Protein AF-A0AA88XGU7-F1 (afdb_monomer_lite)

pLDDT: mean 78.48, std 17.94, range [33.62, 96.06]

Structure (mmCIF, N/CA/C/O backbone):
data_AF-A0AA88XGU7-F1
#
_entry.id   AF-A0AA88XGU7-F1
#
loop_
_atom_site.group_PDB
_atom_site.id
_atom_site.type_symbol
_atom_site.label_atom_id
_atom_site.label_alt_id
_atom_site.label_comp_id
_atom_site.label_asym_id
_atom_site.label_entity_id
_atom_site.label_seq_id
_atom_site.pdbx_PDB_ins_code
_atom_site.Cartn_x
_atom_site.Cartn_y
_atom_site.Cartn_z
_atom_site.occupancy
_atom_site.B_iso_or_equiv
_atom_site.auth_seq_id
_atom_site.auth_comp_id
_atom_site.auth_asym_id
_atom_site.auth_atom_id
_atom_site.pdbx_PDB_model_num
ATOM 1 N N . MET A 1 1 ? -69.904 -26.875 104.689 1.00 40.41 1 MET A N 1
ATOM 2 C CA . MET A 1 1 ? -69.003 -27.493 103.694 1.00 40.41 1 MET A CA 1
ATOM 3 C C . MET A 1 1 ? -68.887 -26.490 102.564 1.00 40.41 1 MET A C 1
ATOM 5 O O . MET A 1 1 ? -69.804 -26.414 101.764 1.00 40.41 1 MET A O 1
ATOM 9 N N . SER A 1 2 ? -68.109 -25.433 102.789 1.00 37.59 2 SER A N 1
ATOM 10 C CA . SER A 1 2 ? -66.663 -25.298 102.503 1.00 37.59 2 SER A CA 1
ATOM 11 C C . SER A 1 2 ? -66.358 -25.241 101.009 1.00 37.59 2 SER A C 1
ATOM 13 O O . SER A 1 2 ? -66.451 -26.258 100.331 1.00 37.59 2 SER A O 1
ATOM 15 N N . ASP A 1 3 ? -66.053 -24.016 100.572 1.00 40.12 3 ASP A N 1
ATOM 16 C CA . ASP A 1 3 ? -64.788 -23.580 99.960 1.00 40.12 3 ASP A CA 1
ATOM 17 C C . ASP A 1 3 ? -64.221 -24.399 98.791 1.00 40.12 3 ASP A C 1
ATOM 19 O O . ASP A 1 3 ? -63.774 -25.527 98.974 1.00 40.12 3 ASP A O 1
ATOM 23 N N . HIS A 1 4 ? -64.120 -23.788 97.604 1.00 44.41 4 HIS A N 1
ATOM 24 C CA . HIS A 1 4 ? -62.899 -23.061 97.217 1.00 44.41 4 HIS A CA 1
ATOM 25 C C . HIS A 1 4 ? -63.040 -22.358 95.851 1.00 44.41 4 HIS A C 1
ATOM 27 O O . HIS A 1 4 ? -63.550 -22.924 94.885 1.00 44.41 4 HIS A O 1
ATOM 33 N N . GLU A 1 5 ? -62.571 -21.108 95.818 1.00 45.16 5 GLU A N 1
ATOM 34 C CA . GLU A 1 5 ? -62.160 -20.333 94.641 1.00 45.16 5 GLU A CA 1
ATOM 35 C C . GLU A 1 5 ? -61.134 -21.093 93.782 1.00 45.16 5 GLU A C 1
ATOM 37 O O . GLU A 1 5 ? -60.327 -21.841 94.325 1.00 45.16 5 GLU A O 1
ATOM 42 N N . ASP A 1 6 ? -61.104 -20.843 92.467 1.00 39.59 6 ASP A N 1
ATOM 43 C CA . ASP A 1 6 ? -59.934 -20.168 91.891 1.00 39.59 6 ASP A CA 1
ATOM 44 C C . ASP A 1 6 ? -60.150 -19.674 90.455 1.00 39.59 6 ASP A C 1
ATOM 46 O O . ASP A 1 6 ? -60.936 -20.193 89.660 1.00 39.59 6 ASP A O 1
ATOM 50 N N . GLN A 1 7 ? -59.450 -18.582 90.187 1.00 45.19 7 GLN A N 1
ATOM 51 C CA . GLN A 1 7 ? -59.585 -17.628 89.098 1.00 45.19 7 GLN A CA 1
ATOM 52 C C . GLN A 1 7 ? -58.419 -17.799 88.092 1.00 45.19 7 GLN A C 1
ATOM 54 O O . GLN A 1 7 ? -57.331 -18.207 88.481 1.00 45.19 7 GLN A O 1
ATOM 59 N N . LEU A 1 8 ? -58.633 -17.340 86.846 1.00 38.09 8 LEU A N 1
ATOM 60 C CA . LEU A 1 8 ? -57.636 -16.899 85.837 1.00 38.09 8 LEU A CA 1
ATOM 61 C C . LEU A 1 8 ? -56.894 -17.962 84.984 1.00 38.09 8 LEU A C 1
ATOM 63 O O . LEU A 1 8 ? -56.102 -18.750 85.483 1.00 38.09 8 LEU A O 1
ATOM 67 N N . LEU A 1 9 ? -57.024 -17.873 83.650 1.00 35.22 9 LEU A N 1
ATOM 68 C CA . LEU A 1 9 ? -56.049 -17.219 82.746 1.00 35.22 9 LEU A CA 1
ATOM 69 C C . LEU A 1 9 ? -56.389 -17.459 81.257 1.00 35.22 9 LEU A C 1
ATOM 71 O O . LEU A 1 9 ? -56.850 -18.525 80.857 1.00 35.22 9 LEU A O 1
ATOM 75 N N . ASP A 1 10 ? -56.138 -16.420 80.459 1.00 40.84 10 ASP A N 1
ATOM 76 C CA . ASP A 1 10 ? -56.285 -16.304 79.005 1.00 40.84 10 ASP A CA 1
ATOM 77 C C . ASP A 1 10 ? -55.668 -17.446 78.180 1.00 40.84 10 ASP A C 1
ATOM 79 O O . ASP A 1 10 ? -54.622 -17.990 78.521 1.00 40.84 10 ASP A O 1
ATOM 83 N N . THR A 1 11 ? -56.223 -17.690 76.987 1.00 43.91 11 THR A N 1
ATOM 84 C CA . THR A 1 11 ? -55.431 -17.664 75.738 1.00 43.91 11 THR A CA 1
ATOM 85 C C . THR A 1 11 ? -56.337 -17.670 74.504 1.00 43.91 11 THR A C 1
ATOM 87 O O . THR A 1 11 ? -56.9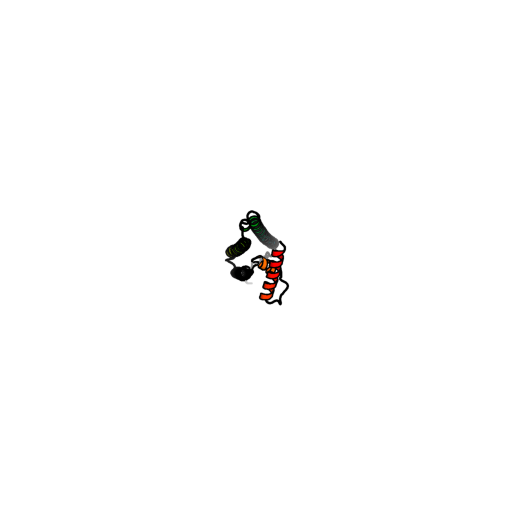38 -18.670 74.119 1.00 43.91 11 THR A O 1
ATOM 90 N N . ASN A 1 12 ? -56.391 -16.513 73.843 1.00 43.47 12 ASN A N 1
ATOM 91 C CA . ASN A 1 12 ? -56.778 -16.380 72.444 1.00 43.47 12 ASN A CA 1
ATOM 92 C C . ASN A 1 12 ? -55.818 -17.212 71.578 1.00 43.47 12 ASN A C 1
ATOM 94 O O . ASN A 1 12 ? -54.648 -16.857 71.450 1.00 43.47 12 ASN A O 1
ATOM 98 N N . LEU A 1 13 ? -56.311 -18.267 70.930 1.00 38.16 13 LEU A N 1
ATOM 99 C CA . LEU A 1 13 ? -55.605 -18.906 69.819 1.00 38.16 13 LEU A CA 1
ATOM 100 C C . LEU A 1 13 ? -56.547 -19.070 68.625 1.00 38.16 13 LEU A C 1
ATOM 102 O O . LEU A 1 13 ? -56.927 -20.171 68.232 1.00 38.16 13 LEU A O 1
ATOM 106 N N . SER A 1 14 ? -56.928 -17.937 68.033 1.00 35.09 14 SER A N 1
ATOM 107 C CA . SER A 1 14 ? -57.442 -17.936 66.665 1.00 35.09 14 SER A CA 1
ATOM 108 C C . SER A 1 14 ? -56.254 -18.035 65.714 1.00 35.09 14 SER A C 1
ATOM 110 O O . SER A 1 14 ? -55.463 -17.105 65.580 1.00 35.09 14 SER A O 1
ATOM 112 N N . TYR A 1 15 ? -56.129 -19.213 65.107 1.00 33.62 15 TYR A N 1
ATOM 113 C CA . TYR A 1 15 ? -55.177 -19.570 64.062 1.00 33.62 15 TYR A CA 1
ATOM 114 C C . TYR A 1 15 ? -54.975 -18.436 63.046 1.00 33.62 15 TYR A C 1
ATOM 116 O O . TYR A 1 15 ? -55.885 -18.082 62.292 1.00 33.62 15 TYR A O 1
ATOM 124 N N . THR A 1 16 ? -53.751 -17.918 62.962 1.00 40.62 16 THR A N 1
ATOM 125 C CA . THR A 1 16 ? -53.302 -17.142 61.809 1.00 40.62 16 THR A CA 1
ATOM 126 C C . THR A 1 16 ? -53.216 -18.086 60.614 1.00 40.62 16 THR A C 1
ATOM 128 O O . THR A 1 16 ? -52.325 -18.925 60.494 1.00 40.62 16 THR A O 1
ATOM 131 N N . LYS A 1 17 ? -54.182 -17.967 59.701 1.00 43.16 17 LYS A N 1
ATOM 132 C CA . LYS A 1 17 ? -54.089 -18.578 58.378 1.00 43.16 17 LYS A CA 1
ATOM 133 C C . LYS A 1 17 ? -52.981 -17.833 57.633 1.00 43.16 17 LYS A C 1
ATOM 135 O O . LYS A 1 17 ? -53.199 -16.728 57.141 1.00 43.16 17 LYS A O 1
ATOM 140 N N . ALA A 1 18 ? -51.778 -18.404 57.613 1.00 40.06 18 ALA A N 1
ATOM 141 C CA . ALA A 1 18 ? -50.713 -17.949 56.735 1.00 40.06 18 ALA A CA 1
ATOM 142 C C . ALA A 1 18 ? -51.255 -17.961 55.299 1.00 40.06 18 ALA A C 1
ATOM 144 O O . ALA A 1 18 ? -51.566 -19.014 54.745 1.00 40.06 18 ALA A O 1
ATOM 145 N N . SER A 1 19 ? -51.423 -16.770 54.728 1.00 41.75 19 SER A N 1
ATOM 146 C CA . SER A 1 19 ? -51.732 -16.580 53.317 1.00 41.75 19 SER A CA 1
ATOM 147 C C . SER A 1 19 ? -50.472 -16.875 52.510 1.00 41.75 19 SER A C 1
ATOM 149 O O . SER A 1 19 ? -49.757 -15.972 52.085 1.00 41.75 19 SER A O 1
ATOM 151 N N . THR A 1 20 ? -50.168 -18.154 52.328 1.00 56.19 20 THR A N 1
ATOM 152 C CA . THR A 1 20 ? -49.317 -18.616 51.235 1.00 56.19 20 THR A CA 1
ATOM 153 C C . THR A 1 20 ? -50.204 -18.742 49.999 1.00 56.19 20 THR A C 1
ATOM 155 O O . THR A 1 20 ? -51.116 -19.564 49.958 1.00 56.19 20 THR A O 1
ATOM 158 N N . GLY A 1 21 ? -49.998 -17.878 49.001 1.00 44.12 21 GLY A N 1
ATOM 159 C CA . GLY A 1 21 ? -50.877 -17.877 47.831 1.00 44.12 21 GLY A CA 1
ATOM 160 C C . GLY A 1 21 ? -50.567 -16.834 46.765 1.00 44.12 21 GLY A C 1
ATOM 161 O O . GLY A 1 21 ? -51.347 -15.916 46.562 1.00 44.12 21 GLY A O 1
ATOM 162 N N . THR A 1 22 ? -49.449 -17.034 46.066 1.00 50.12 22 THR A N 1
ATOM 163 C CA . THR A 1 22 ? -49.397 -17.014 44.592 1.00 50.12 22 THR A CA 1
ATOM 164 C C . THR A 1 22 ? -49.939 -15.770 43.877 1.00 50.12 22 THR A C 1
ATOM 166 O O . THR A 1 22 ? -51.066 -15.774 43.393 1.00 50.12 22 THR A O 1
ATOM 169 N N . SER A 1 23 ? -49.114 -14.735 43.702 1.00 54.31 23 SER A N 1
ATOM 170 C CA . SER A 1 23 ? -49.318 -13.685 42.685 1.00 54.31 23 SER A CA 1
ATOM 171 C C . SER A 1 23 ? -47.999 -12.938 42.437 1.00 54.31 23 SER A C 1
ATOM 173 O O . SER A 1 23 ? -47.671 -12.062 43.226 1.00 54.31 23 SER A O 1
ATOM 175 N N . ASN A 1 24 ? -47.216 -13.353 41.423 1.00 59.09 24 ASN A N 1
ATOM 176 C CA . ASN A 1 24 ? -46.286 -12.502 40.630 1.00 59.09 24 ASN A CA 1
ATOM 177 C C . ASN A 1 24 ? -45.364 -13.276 39.659 1.00 59.09 24 ASN A C 1
ATOM 179 O O . ASN A 1 24 ? -44.721 -12.670 38.813 1.00 59.09 24 ASN A O 1
ATOM 183 N N . SER A 1 25 ? -45.309 -14.612 39.687 1.00 61.81 25 SER A N 1
ATOM 184 C CA . SER A 1 25 ? -44.370 -15.360 38.822 1.00 61.81 25 SER A CA 1
ATOM 185 C C . SER A 1 25 ? -44.617 -15.182 37.315 1.00 6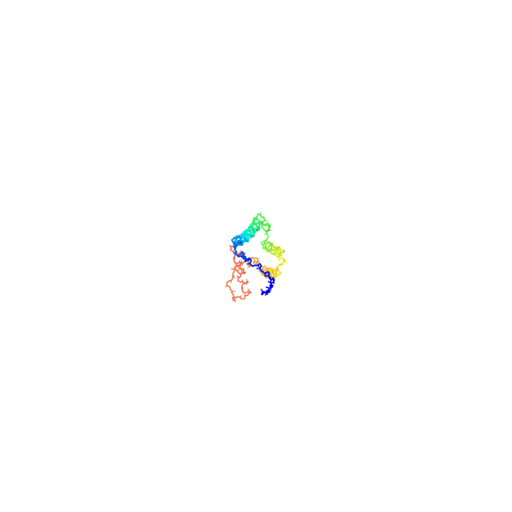1.81 25 SER A C 1
ATOM 187 O O . SER A 1 25 ? -43.681 -15.241 36.522 1.00 61.81 25 SER A O 1
ATOM 189 N N . ASN A 1 26 ? -45.871 -14.955 36.909 1.00 67.94 26 ASN A N 1
ATOM 190 C CA . ASN A 1 26 ? -46.222 -14.709 35.508 1.00 67.94 26 ASN A CA 1
ATOM 191 C C . ASN A 1 26 ? -45.849 -13.293 35.041 1.00 67.94 26 ASN A C 1
ATOM 193 O O . ASN A 1 26 ? -45.535 -13.130 33.863 1.00 67.94 26 ASN A O 1
ATOM 197 N N . SER A 1 27 ? -45.868 -12.289 35.929 1.00 77.44 27 SER A N 1
ATOM 198 C CA . SER A 1 27 ? -45.401 -10.939 35.587 1.00 77.44 27 SER A CA 1
ATOM 199 C C . SER A 1 27 ? -43.883 -10.910 35.484 1.00 77.44 27 SER A C 1
ATOM 201 O O . SER A 1 27 ? -43.371 -10.437 34.480 1.00 77.44 27 SER A O 1
ATOM 203 N N . ASP A 1 28 ? -43.172 -11.544 36.419 1.00 83.44 28 ASP A N 1
ATOM 204 C CA . ASP A 1 28 ? -41.704 -11.581 36.407 1.00 83.44 28 ASP A CA 1
ATOM 205 C C . ASP A 1 28 ? -41.153 -12.293 35.157 1.00 83.44 28 ASP A C 1
ATOM 207 O O . ASP A 1 28 ? -40.153 -11.873 34.571 1.00 83.44 28 ASP A O 1
ATOM 211 N N . PHE A 1 29 ? -41.826 -13.354 34.695 1.00 88.38 29 PHE A N 1
ATOM 212 C CA . PHE A 1 29 ? -41.466 -14.034 33.448 1.00 88.38 29 PHE A CA 1
ATOM 213 C C . PHE A 1 29 ? -41.781 -13.191 32.202 1.00 88.38 29 PHE A C 1
ATOM 215 O O . PHE A 1 29 ? -40.979 -13.146 31.267 1.00 88.38 29 PHE A O 1
ATOM 222 N N . ALA A 1 30 ? -42.923 -12.496 32.182 1.00 89.44 30 ALA A N 1
ATOM 223 C CA . ALA A 1 30 ? -43.268 -11.579 31.098 1.00 89.44 30 ALA A CA 1
ATOM 224 C C . ALA A 1 30 ? -42.287 -10.398 31.027 1.00 89.44 30 ALA A C 1
ATOM 226 O O . ALA A 1 30 ? -41.856 -10.020 29.937 1.00 89.44 30 ALA A O 1
ATOM 227 N N . ASP A 1 31 ? -41.867 -9.873 32.175 1.00 90.50 31 ASP A N 1
ATOM 228 C CA . ASP A 1 31 ? -40.877 -8.806 32.284 1.00 90.50 31 ASP A CA 1
ATOM 229 C C . ASP A 1 31 ? -39.495 -9.274 31.816 1.00 90.50 31 ASP A C 1
ATOM 231 O O . ASP A 1 31 ? -38.827 -8.560 31.067 1.00 90.50 31 ASP A O 1
ATOM 235 N N . ALA A 1 32 ? -39.097 -10.508 32.143 1.00 90.81 32 ALA A N 1
ATOM 236 C CA . ALA A 1 32 ? -37.867 -11.112 31.631 1.00 90.81 32 ALA A CA 1
ATOM 237 C C . ALA A 1 32 ? -37.890 -11.292 30.100 1.00 90.81 32 ALA A C 1
ATOM 239 O O . ALA A 1 32 ? -36.894 -11.005 29.431 1.00 90.81 32 ALA A O 1
ATOM 240 N N . ILE A 1 33 ? -39.023 -11.712 29.522 1.00 93.88 33 ILE A N 1
ATOM 241 C CA . ILE A 1 33 ? -39.191 -11.812 28.062 1.00 93.88 33 ILE A CA 1
ATOM 242 C C . ILE A 1 33 ? -39.163 -10.429 27.406 1.00 93.88 33 ILE A C 1
ATOM 244 O O . ILE A 1 33 ? -38.522 -10.259 26.368 1.00 93.88 33 ILE A O 1
ATOM 248 N N . ASN A 1 34 ? -39.816 -9.431 27.999 1.00 93.25 34 ASN A N 1
ATOM 249 C CA . ASN A 1 34 ? -39.806 -8.063 27.485 1.00 93.25 34 ASN A CA 1
ATOM 250 C C . ASN A 1 34 ? -38.404 -7.445 27.553 1.00 93.25 34 ASN A C 1
ATOM 252 O O . ASN A 1 34 ? -37.974 -6.784 26.603 1.00 93.25 34 ASN A O 1
ATOM 256 N N . LEU A 1 35 ? -37.657 -7.714 28.626 1.00 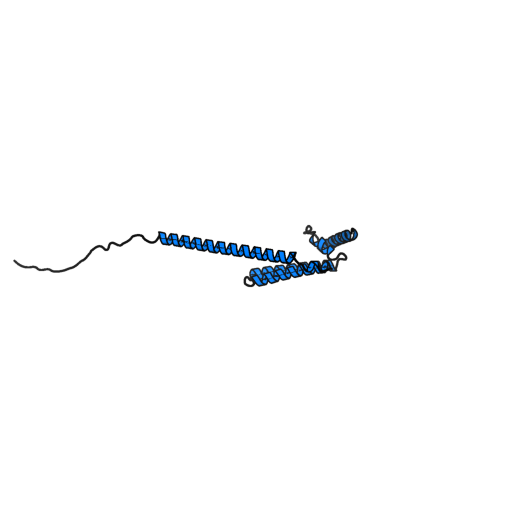93.81 35 LEU A N 1
ATOM 257 C CA . LEU A 1 35 ? -36.260 -7.315 28.755 1.00 93.81 35 LEU A CA 1
ATOM 258 C C . LEU A 1 35 ? -35.397 -7.995 27.687 1.00 93.81 35 LEU A C 1
ATOM 260 O O . LEU A 1 35 ? -34.626 -7.323 27.006 1.00 93.81 35 LEU A O 1
ATOM 264 N N . PHE A 1 36 ? -35.566 -9.304 27.482 1.00 95.56 36 PHE A N 1
ATOM 265 C CA . PHE A 1 36 ? -34.847 -10.049 26.450 1.00 95.56 36 PHE A CA 1
ATOM 266 C C . PHE A 1 36 ? -35.154 -9.533 25.040 1.00 95.56 36 PHE A C 1
ATOM 268 O O . PHE A 1 36 ? -34.233 -9.312 24.255 1.00 95.56 36 PHE A O 1
ATOM 275 N N . LYS A 1 37 ? -36.429 -9.267 24.736 1.00 95.62 37 LYS A N 1
ATOM 276 C CA . LYS A 1 37 ? -36.856 -8.666 23.469 1.00 95.62 37 LYS A CA 1
ATOM 277 C C . LYS A 1 37 ? -36.205 -7.301 23.262 1.00 95.62 37 LYS A C 1
ATOM 279 O O . LYS A 1 37 ? -35.638 -7.052 22.208 1.00 95.62 37 LYS A O 1
ATOM 284 N N . THR A 1 38 ? -36.199 -6.463 24.296 1.00 95.19 38 THR A N 1
ATOM 285 C CA . THR A 1 38 ? -35.565 -5.138 24.252 1.00 95.19 38 THR A CA 1
ATOM 286 C C . THR A 1 38 ? -34.060 -5.241 24.002 1.00 95.19 38 THR A C 1
ATOM 288 O O . THR A 1 38 ? -33.511 -4.500 23.190 1.00 95.19 38 THR A O 1
ATOM 291 N N . VAL A 1 39 ? -33.373 -6.175 24.666 1.00 96.06 39 VAL A N 1
ATOM 292 C CA . VAL A 1 39 ? -31.941 -6.421 24.442 1.00 96.06 39 VAL A CA 1
ATOM 293 C C . VAL A 1 39 ? -31.690 -6.903 23.013 1.00 96.06 39 VAL A C 1
ATOM 295 O O . VAL A 1 39 ? -30.781 -6.391 22.363 1.00 96.06 39 VAL A O 1
ATOM 298 N N . LEU A 1 40 ? -32.497 -7.836 22.503 1.00 95.31 40 LEU A N 1
ATOM 299 C CA . LEU A 1 40 ? -32.388 -8.314 21.124 1.00 95.31 40 LEU A CA 1
ATOM 300 C C . LEU A 1 40 ? -32.622 -7.200 20.103 1.00 95.31 40 LEU A C 1
ATOM 302 O O . LEU A 1 40 ? -31.797 -7.031 19.207 1.00 95.31 40 LEU A O 1
ATOM 306 N N . ASP A 1 41 ? -33.688 -6.418 20.261 1.00 95.31 41 ASP A N 1
ATOM 307 C CA . ASP A 1 41 ? -34.025 -5.315 19.358 1.00 95.31 41 ASP A CA 1
ATOM 308 C C . ASP A 1 41 ? -32.915 -4.252 19.360 1.00 95.31 41 ASP A C 1
ATOM 310 O O . ASP A 1 41 ? -32.492 -3.785 18.300 1.00 95.31 41 ASP A O 1
ATOM 314 N N . ASN A 1 42 ? -32.356 -3.934 20.532 1.00 94.62 42 ASN A N 1
ATOM 315 C CA . ASN A 1 42 ? -31.231 -3.006 20.653 1.00 94.62 42 ASN A CA 1
ATOM 316 C C . ASN A 1 42 ? -29.964 -3.537 19.971 1.00 94.62 42 ASN A C 1
ATOM 318 O O . ASN A 1 42 ? -29.293 -2.794 19.254 1.00 94.62 42 ASN A O 1
ATOM 322 N N . GLN A 1 43 ? -29.631 -4.817 20.156 1.00 95.56 43 GLN A N 1
ATOM 323 C CA . GLN A 1 43 ? -28.453 -5.413 19.520 1.00 95.56 43 GLN A CA 1
ATOM 324 C C . GLN A 1 43 ? -28.615 -5.505 18.001 1.00 95.56 43 GLN A C 1
ATOM 326 O O . GLN A 1 43 ? -27.677 -5.206 17.261 1.00 95.56 43 GLN A O 1
ATOM 331 N N . PHE A 1 44 ? -29.808 -5.861 17.525 1.00 95.88 44 PHE A N 1
ATOM 332 C CA . PHE A 1 44 ? -30.096 -5.941 16.098 1.00 95.88 44 PHE A CA 1
ATOM 333 C C . PHE A 1 44 ? -30.077 -4.558 15.441 1.00 95.88 44 PHE A C 1
ATOM 335 O O . PHE A 1 44 ? -29.485 -4.388 14.377 1.00 95.88 44 PHE A O 1
ATOM 342 N N . SER A 1 45 ? -30.642 -3.549 16.109 1.00 93.25 45 SER A N 1
ATOM 343 C CA . SER A 1 45 ? -30.586 -2.154 15.666 1.00 93.25 45 SER A CA 1
ATOM 344 C C . SER A 1 45 ? -29.144 -1.640 15.589 1.00 93.25 45 SER A C 1
ATOM 346 O O . SER A 1 45 ? -28.743 -1.075 14.571 1.00 93.25 45 SER A O 1
ATOM 348 N N . ASN A 1 46 ? -28.322 -1.921 16.606 1.00 92.88 46 ASN A N 1
ATOM 349 C CA . ASN A 1 46 ? -26.903 -1.555 16.611 1.00 92.88 46 ASN A CA 1
ATOM 350 C C . ASN A 1 46 ? -26.120 -2.230 15.474 1.00 92.88 46 ASN A C 1
ATOM 352 O O . ASN A 1 46 ? -25.309 -1.581 14.811 1.00 92.88 46 ASN A O 1
ATOM 356 N N . LEU A 1 47 ? -26.371 -3.517 15.212 1.00 94.69 47 LEU A N 1
ATOM 357 C CA . LEU A 1 47 ? -25.758 -4.237 14.093 1.00 94.69 47 LEU A CA 1
ATOM 358 C C . LEU A 1 47 ? -26.188 -3.658 12.741 1.00 94.69 47 LEU A C 1
ATOM 360 O O . LEU A 1 47 ? -25.336 -3.419 11.884 1.00 94.69 47 LEU A O 1
ATOM 364 N N . ALA A 1 48 ? -27.482 -3.384 12.560 1.00 93.00 48 ALA A N 1
ATOM 365 C CA . ALA A 1 48 ? -28.014 -2.788 11.338 1.00 93.00 48 ALA A CA 1
ATOM 366 C C . ALA A 1 48 ? -27.425 -1.389 11.085 1.00 93.00 48 ALA A C 1
ATOM 368 O O . ALA A 1 48 ? -26.974 -1.097 9.978 1.00 93.00 48 ALA A O 1
ATOM 369 N N . GLN A 1 49 ? -27.354 -0.548 12.120 1.00 90.12 49 GLN A N 1
ATOM 370 C CA . GLN A 1 49 ? -26.726 0.777 12.069 1.00 90.12 49 GLN A CA 1
ATOM 371 C C . GLN A 1 49 ? -25.248 0.699 11.670 1.00 90.12 49 GLN A C 1
ATOM 373 O O . GLN A 1 49 ? -24.797 1.469 10.817 1.00 90.12 49 GLN A O 1
ATOM 378 N N . LYS A 1 50 ? -24.497 -0.244 12.252 1.00 91.25 50 LYS A N 1
ATOM 379 C CA . LYS A 1 50 ? -23.077 -0.438 11.941 1.00 91.25 50 LYS A CA 1
ATOM 380 C C . LYS A 1 50 ? -22.877 -0.905 10.497 1.00 91.25 50 LYS A C 1
ATOM 382 O O . LYS A 1 50 ? -22.069 -0.323 9.784 1.00 91.25 50 LYS A O 1
ATOM 387 N N . LEU A 1 51 ? -23.679 -1.867 10.037 1.00 88.81 51 LEU A N 1
ATOM 388 C CA . LEU A 1 51 ? -23.626 -2.372 8.663 1.00 88.81 51 LEU A CA 1
ATOM 389 C C . LEU A 1 51 ? -23.926 -1.272 7.631 1.00 88.81 51 LEU A C 1
ATOM 391 O O . LEU A 1 51 ? -23.207 -1.141 6.643 1.00 88.81 51 LEU A O 1
ATOM 395 N N . VAL A 1 52 ? -24.966 -0.461 7.863 1.00 87.69 52 VAL A N 1
ATOM 396 C CA . VAL A 1 52 ? -25.314 0.661 6.975 1.00 87.69 52 VAL A CA 1
ATOM 397 C C . VAL A 1 52 ? -24.193 1.699 6.947 1.00 87.69 52 VAL A C 1
ATOM 399 O O . VAL A 1 52 ? -23.827 2.173 5.873 1.00 87.69 52 VAL A O 1
ATOM 402 N N . SER A 1 53 ? -23.610 2.015 8.104 1.00 80.50 53 SER A N 1
ATOM 403 C CA . SER A 1 53 ? -22.497 2.966 8.202 1.00 80.50 53 SER A CA 1
ATOM 404 C C . SER A 1 53 ? -21.254 2.476 7.450 1.00 80.50 53 SER A C 1
ATOM 406 O O . SER A 1 53 ? -20.672 3.244 6.682 1.00 80.50 53 SER A O 1
ATOM 408 N N . ASP A 1 54 ? -20.899 1.195 7.594 1.00 79.81 54 ASP A N 1
ATOM 409 C CA . ASP A 1 54 ? -19.760 0.566 6.909 1.00 79.81 54 ASP A CA 1
ATOM 410 C C . ASP A 1 54 ? -19.976 0.476 5.387 1.00 79.81 54 ASP A C 1
ATOM 412 O O . ASP A 1 54 ? -19.059 0.710 4.597 1.00 79.81 54 ASP A O 1
ATOM 416 N N . GLN A 1 55 ? -21.197 0.184 4.928 1.00 80.19 55 GLN A N 1
ATOM 417 C CA . GLN A 1 55 ? -21.501 0.189 3.492 1.00 80.19 55 GLN A CA 1
ATOM 418 C C . GLN A 1 55 ? -21.488 1.601 2.903 1.00 80.19 55 GLN A C 1
ATOM 420 O O . GLN A 1 55 ? -21.008 1.806 1.786 1.00 80.19 55 GLN A O 1
ATOM 425 N N . GLN A 1 56 ? -21.993 2.590 3.638 1.00 77.81 56 GLN A N 1
ATOM 426 C CA . GLN A 1 56 ? -22.073 3.963 3.155 1.00 77.81 56 GLN A CA 1
ATOM 427 C C . GLN A 1 56 ? -20.700 4.648 3.121 1.00 77.81 56 GLN A C 1
ATOM 429 O O . GLN A 1 56 ? -20.449 5.447 2.214 1.00 77.81 56 GLN A O 1
ATOM 434 N N . SER A 1 57 ? -19.798 4.331 4.055 1.00 71.12 57 SER A N 1
ATOM 435 C CA . SER A 1 57 ? -18.403 4.791 4.017 1.00 71.12 57 SER A CA 1
ATOM 436 C C . SER A 1 57 ? -17.645 4.176 2.834 1.00 71.12 57 SER A C 1
ATOM 438 O O . SER A 1 57 ? -17.027 4.915 2.064 1.00 71.12 57 SER A O 1
ATOM 440 N N . ASN A 1 58 ? -17.796 2.867 2.602 1.00 73.00 58 ASN A N 1
ATOM 441 C CA . ASN A 1 58 ? -17.191 2.161 1.467 1.00 73.00 58 ASN A CA 1
ATOM 442 C C . ASN A 1 58 ? -17.720 2.642 0.106 1.00 73.00 58 ASN A C 1
ATOM 444 O O . ASN A 1 58 ? -16.957 2.829 -0.841 1.00 73.00 58 ASN A O 1
ATOM 448 N N . ALA A 1 59 ? -19.025 2.894 -0.016 1.00 71.88 59 ALA A N 1
ATOM 449 C CA . ALA A 1 59 ? -19.601 3.432 -1.248 1.00 71.88 59 ALA A CA 1
ATOM 450 C C . ALA A 1 59 ? -19.112 4.863 -1.530 1.00 71.88 59 ALA A C 1
ATOM 452 O O . ALA A 1 59 ? -18.822 5.213 -2.678 1.00 71.88 59 ALA A O 1
ATOM 453 N N . LYS A 1 60 ? -18.975 5.695 -0.487 1.00 71.19 60 LYS A N 1
ATOM 454 C CA . LYS A 1 60 ? -18.440 7.058 -0.612 1.00 71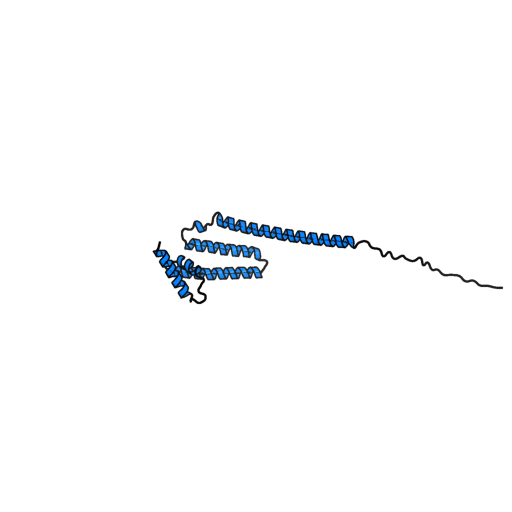.19 60 LYS A CA 1
ATOM 455 C C . LYS A 1 60 ? -16.976 7.049 -1.046 1.00 71.19 60 LYS A C 1
ATOM 457 O O . LYS A 1 60 ? -16.652 7.763 -1.996 1.00 71.19 60 LYS A O 1
ATOM 462 N N . SER A 1 61 ? -16.123 6.232 -0.431 1.00 68.25 61 SER A N 1
ATOM 463 C CA . SER A 1 61 ? -14.706 6.129 -0.809 1.00 68.25 61 SER A CA 1
ATOM 464 C C . SER A 1 61 ? -14.535 5.620 -2.246 1.00 68.25 61 SER A C 1
ATOM 466 O O . SER A 1 61 ? -13.811 6.236 -3.028 1.00 68.25 61 SER A O 1
ATOM 468 N N . LEU A 1 62 ? -15.291 4.593 -2.654 1.00 66.31 62 LEU A N 1
ATOM 469 C CA . LEU A 1 62 ? -15.308 4.107 -4.039 1.00 66.31 62 LEU A CA 1
ATOM 470 C C . LEU A 1 62 ? -15.768 5.186 -5.025 1.00 66.31 62 LEU A C 1
ATOM 472 O O . LEU A 1 62 ? -15.124 5.404 -6.049 1.00 66.31 62 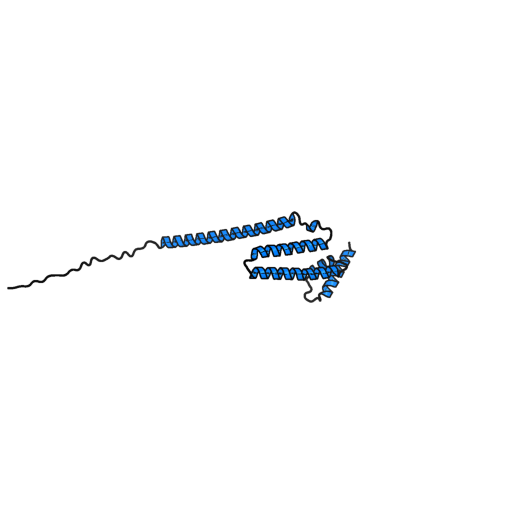LEU A O 1
ATOM 476 N N . SER A 1 63 ? -16.847 5.907 -4.712 1.00 64.88 63 SER A N 1
ATOM 477 C CA . SER A 1 63 ? -17.351 6.977 -5.581 1.00 64.88 63 SER A CA 1
ATOM 478 C C . SER A 1 63 ? -16.372 8.153 -5.712 1.00 64.88 63 SER A C 1
ATOM 480 O O . SER A 1 63 ? -16.242 8.708 -6.804 1.00 64.88 63 SER A O 1
ATOM 482 N N . LYS A 1 64 ? -15.636 8.490 -4.639 1.00 64.69 64 LYS A N 1
ATOM 483 C CA . LYS A 1 64 ? -14.570 9.506 -4.634 1.00 64.69 64 LYS A CA 1
ATOM 484 C C . LYS A 1 64 ? -13.404 9.071 -5.527 1.00 64.69 64 LYS A C 1
ATOM 486 O O . LYS A 1 64 ? -12.947 9.864 -6.346 1.00 64.69 64 LYS A O 1
ATOM 491 N N . LYS A 1 65 ? -12.995 7.798 -5.451 1.00 65.31 65 LYS A N 1
ATOM 492 C CA . LYS A 1 65 ? -11.960 7.219 -6.328 1.00 65.31 65 LYS A CA 1
ATOM 493 C C . LYS A 1 65 ? -12.380 7.162 -7.801 1.00 65.31 65 LYS A C 1
ATOM 495 O O . LYS A 1 65 ? -11.521 7.281 -8.670 1.00 65.31 65 LYS A O 1
ATOM 500 N N . LEU A 1 66 ? -13.675 7.002 -8.094 1.00 62.22 66 LEU A N 1
ATOM 501 C CA . LEU A 1 66 ? -14.181 6.874 -9.467 1.00 62.22 66 LEU A CA 1
ATOM 502 C C . LEU A 1 66 ? -14.432 8.216 -10.175 1.00 62.22 66 LEU A C 1
ATOM 504 O O . LEU A 1 66 ? -14.265 8.291 -11.389 1.00 62.22 66 LEU A O 1
ATOM 508 N N . LYS A 1 67 ? -14.869 9.259 -9.453 1.00 61.09 67 LYS A N 1
ATOM 509 C CA . LYS A 1 67 ? -15.338 10.507 -10.087 1.00 61.09 67 LYS A CA 1
ATOM 510 C C . LYS A 1 67 ? -14.239 11.482 -10.497 1.00 61.09 67 LYS A C 1
ATOM 512 O O . LYS A 1 67 ? -14.451 12.231 -11.438 1.00 61.09 67 LYS A O 1
ATOM 517 N N . ASP A 1 68 ? -13.085 11.475 -9.841 1.00 59.31 68 ASP A N 1
ATOM 518 C CA . ASP A 1 68 ? -12.006 12.418 -10.144 1.00 59.31 68 ASP A CA 1
ATOM 519 C C . ASP A 1 68 ? -10.717 11.931 -9.481 1.00 59.31 68 ASP A C 1
ATOM 521 O O . ASP A 1 68 ? -10.255 12.532 -8.521 1.00 59.31 68 ASP A O 1
ATOM 525 N N . ASN A 1 69 ? -10.126 10.822 -9.936 1.00 65.50 69 ASN A N 1
ATOM 526 C CA . ASN A 1 69 ? -8.808 10.454 -9.421 1.00 65.50 69 ASN A CA 1
ATOM 527 C C . ASN A 1 69 ? -7.769 11.427 -10.016 1.00 65.50 69 ASN A C 1
ATOM 529 O O . ASN A 1 69 ? -7.475 11.333 -11.215 1.00 65.50 69 ASN A O 1
ATOM 533 N N . PRO A 1 70 ? -7.214 12.378 -9.238 1.00 68.88 70 PRO A N 1
ATOM 534 C CA . PRO A 1 70 ? -6.268 13.366 -9.753 1.00 68.88 70 PRO A CA 1
ATOM 535 C C . PRO A 1 70 ? -4.989 12.716 -10.299 1.00 68.88 70 PRO A C 1
ATOM 537 O O . PRO A 1 70 ? -4.323 13.325 -11.137 1.00 68.88 70 PRO A O 1
A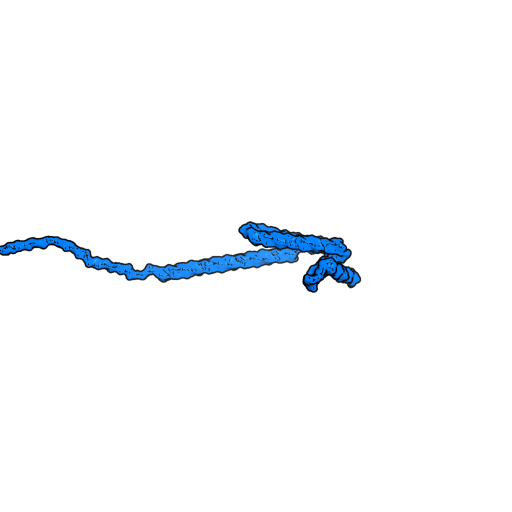TOM 540 N N . SER A 1 71 ? -4.691 11.458 -9.936 1.00 66.81 71 SER A N 1
ATOM 541 C CA . SER A 1 71 ? -3.613 10.690 -10.570 1.00 66.81 71 SER A CA 1
ATOM 542 C C . SER A 1 71 ? -3.808 10.550 -12.081 1.00 66.81 71 SER A C 1
ATOM 544 O O . SER A 1 71 ? -2.850 10.725 -12.824 1.00 66.81 71 SER A O 1
ATOM 546 N N . ASN A 1 72 ? -5.032 10.376 -12.587 1.00 68.38 72 ASN A N 1
ATOM 547 C CA . ASN A 1 72 ? -5.284 10.237 -14.028 1.00 68.38 72 ASN A CA 1
ATOM 548 C C . ASN A 1 72 ? -4.916 11.500 -14.831 1.00 68.38 72 ASN A C 1
ATOM 550 O O . ASN A 1 72 ? -4.724 11.429 -16.043 1.00 68.38 72 ASN A O 1
ATOM 554 N N . LYS A 1 73 ? -4.787 12.654 -14.162 1.00 79.88 73 LYS A N 1
ATOM 555 C CA . LYS A 1 73 ? -4.377 13.934 -14.764 1.00 79.88 73 LYS A CA 1
ATOM 556 C C . LYS A 1 73 ? -2.848 14.088 -14.822 1.00 79.88 73 LYS A C 1
ATOM 558 O O . LYS A 1 73 ? -2.343 14.968 -15.520 1.00 79.88 73 LYS A O 1
ATOM 563 N N . LEU A 1 74 ? -2.090 13.242 -14.118 1.00 84.06 74 LEU A N 1
ATOM 564 C CA . LEU A 1 74 ? -0.628 13.283 -14.118 1.00 84.06 74 LEU A CA 1
ATOM 565 C C . LEU A 1 74 ? -0.082 12.637 -15.394 1.00 84.06 74 LEU A C 1
ATOM 567 O O . LEU A 1 74 ? -0.453 11.523 -15.752 1.00 84.06 74 LEU A O 1
ATOM 571 N N . LYS A 1 75 ? 0.842 13.324 -16.073 1.00 83.00 75 LYS A N 1
ATOM 572 C CA . LYS A 1 75 ? 1.402 12.873 -17.361 1.00 83.00 75 LYS A CA 1
ATOM 573 C C . LYS A 1 75 ? 2.395 11.713 -17.220 1.00 83.00 75 LYS A C 1
ATOM 575 O O . LYS A 1 75 ? 2.414 10.820 -18.064 1.00 83.00 75 LYS A O 1
ATOM 580 N N . GLY A 1 76 ? 3.207 11.719 -16.163 1.00 84.88 76 GLY A N 1
ATOM 581 C CA . GLY A 1 76 ? 4.241 10.709 -15.931 1.00 84.88 76 GLY A CA 1
ATOM 582 C C . GLY A 1 76 ? 3.693 9.460 -15.247 1.00 84.88 76 GLY A C 1
ATOM 583 O O . GLY A 1 76 ? 3.086 9.570 -14.187 1.00 84.88 76 GLY A O 1
ATOM 584 N N . GLU A 1 77 ? 3.968 8.282 -15.811 1.00 85.31 77 GLU A N 1
ATOM 585 C CA . GLU A 1 77 ? 3.563 6.989 -15.234 1.00 85.31 77 GLU A CA 1
ATOM 586 C C . GLU A 1 77 ? 4.076 6.808 -13.802 1.00 85.31 77 GLU A C 1
ATOM 588 O O . GLU A 1 77 ? 3.303 6.506 -12.901 1.00 85.31 77 GLU A O 1
ATOM 593 N N . GLY A 1 78 ? 5.354 7.112 -13.557 1.00 86.31 78 GLY A N 1
ATOM 594 C CA . GLY A 1 78 ? 5.908 7.075 -12.203 1.00 86.31 78 GLY A CA 1
ATOM 595 C C . GLY A 1 78 ? 5.175 8.010 -11.239 1.00 86.31 78 GLY A C 1
ATOM 596 O O . GLY A 1 78 ? 4.850 7.609 -10.128 1.00 86.31 78 GLY A O 1
ATOM 597 N N . ASN A 1 79 ? 4.828 9.223 -11.677 1.00 88.56 79 ASN A N 1
ATOM 598 C CA . ASN A 1 79 ? 4.113 10.187 -10.837 1.00 88.56 79 ASN A CA 1
ATOM 599 C C . ASN A 1 79 ? 2.691 9.714 -10.512 1.00 88.56 79 ASN A C 1
ATOM 601 O O . ASN A 1 79 ? 2.242 9.903 -9.387 1.00 88.56 79 ASN A O 1
ATOM 605 N N . ARG A 1 80 ? 2.002 9.063 -11.462 1.00 89.31 80 ARG A N 1
ATOM 606 C CA . ARG A 1 80 ? 0.698 8.420 -11.221 1.00 89.31 80 ARG A CA 1
ATOM 607 C C . ARG A 1 80 ? 0.792 7.343 -10.155 1.00 89.31 80 ARG A C 1
ATOM 609 O O . ARG A 1 80 ? 0.033 7.370 -9.189 1.00 89.31 80 ARG A O 1
ATOM 616 N N . ILE A 1 81 ? 1.754 6.437 -10.318 1.00 87.75 81 ILE A N 1
ATOM 617 C CA . ILE A 1 81 ? 1.995 5.324 -9.398 1.00 87.75 81 ILE A CA 1
ATOM 618 C C . ILE A 1 81 ? 2.327 5.837 -7.989 1.00 87.75 81 ILE A C 1
ATOM 620 O O . ILE A 1 81 ? 1.832 5.288 -7.005 1.00 87.75 81 ILE A O 1
ATOM 624 N N . GLN A 1 82 ? 3.148 6.887 -7.881 1.00 89.94 82 GLN A N 1
ATOM 625 C CA . GLN A 1 82 ? 3.504 7.497 -6.597 1.00 89.94 82 GLN A CA 1
ATOM 626 C C . GLN A 1 82 ? 2.318 8.203 -5.949 1.00 89.94 82 GLN A C 1
ATOM 628 O O . GLN A 1 82 ? 2.056 7.999 -4.770 1.00 89.94 82 GLN A O 1
ATOM 633 N N . TYR A 1 83 ? 1.564 8.984 -6.723 1.00 90.25 83 TYR A N 1
ATOM 634 C CA . TYR A 1 83 ? 0.384 9.669 -6.212 1.00 90.25 83 TYR A CA 1
ATOM 635 C C . TYR A 1 83 ? -0.642 8.675 -5.660 1.00 90.25 83 TYR A C 1
ATOM 637 O O . TYR A 1 83 ? -1.102 8.825 -4.535 1.00 90.25 83 TYR A O 1
ATOM 645 N N . SER A 1 84 ? -0.959 7.624 -6.425 1.00 88.69 84 SER A N 1
ATOM 646 C CA . SER A 1 84 ? -1.928 6.611 -5.996 1.00 88.69 84 SER A CA 1
ATOM 647 C C . SER A 1 84 ? -1.496 5.891 -4.720 1.00 88.69 84 SER A C 1
ATOM 649 O O . SER A 1 84 ? -2.342 5.562 -3.898 1.00 88.69 84 SER A O 1
ATOM 651 N N . PHE A 1 85 ? -0.197 5.635 -4.555 1.00 92.31 85 PHE A N 1
ATOM 652 C CA . PHE A 1 85 ? 0.327 5.038 -3.330 1.00 92.31 85 PHE A CA 1
ATOM 653 C C . PHE A 1 85 ? 0.255 5.999 -2.142 1.00 92.31 85 PHE A C 1
ATOM 655 O O . PHE A 1 85 ? -0.106 5.587 -1.047 1.00 92.31 85 PHE A O 1
ATOM 662 N N . ASN A 1 86 ? 0.559 7.281 -2.350 1.00 93.69 86 ASN A N 1
ATOM 663 C CA . ASN A 1 86 ? 0.458 8.280 -1.290 1.00 93.69 86 ASN A CA 1
ATOM 664 C C . ASN A 1 86 ? -0.986 8.435 -0.796 1.00 93.69 86 ASN A C 1
ATOM 666 O O . ASN A 1 86 ? -1.190 8.517 0.409 1.00 93.69 86 ASN A O 1
ATOM 670 N N . GLU A 1 87 ? -1.977 8.416 -1.693 1.00 91.06 87 GLU A N 1
ATOM 671 C CA . GLU A 1 87 ? -3.397 8.407 -1.302 1.00 91.06 87 GLU A CA 1
ATOM 672 C C . GLU A 1 87 ? -3.750 7.184 -0.449 1.00 91.06 87 GLU A C 1
ATOM 674 O O . GLU A 1 87 ? -4.448 7.325 0.545 1.00 91.06 87 GLU A O 1
ATOM 679 N N . GLU A 1 88 ? -3.235 5.997 -0.785 1.00 90.56 88 GLU A N 1
ATOM 680 C CA . GLU A 1 88 ? -3.454 4.787 0.020 1.00 90.56 88 GLU A CA 1
ATOM 681 C C . GLU A 1 88 ? -2.894 4.943 1.443 1.00 90.56 88 GLU A C 1
ATOM 683 O O . GLU A 1 88 ? -3.570 4.619 2.415 1.00 90.56 88 GLU A O 1
ATOM 688 N N . ILE A 1 89 ? -1.685 5.497 1.582 1.00 93.69 89 ILE A N 1
ATOM 689 C CA . ILE A 1 89 ? -1.087 5.760 2.899 1.00 93.69 89 ILE A CA 1
ATOM 690 C C . ILE A 1 89 ? -1.882 6.818 3.672 1.00 93.69 89 ILE A C 1
ATOM 692 O O . ILE A 1 89 ? -2.043 6.692 4.885 1.00 93.69 89 ILE A O 1
ATOM 696 N N . ILE A 1 90 ? -2.386 7.854 2.995 1.00 90.62 90 ILE A N 1
ATOM 697 C CA . ILE A 1 90 ? -3.249 8.865 3.619 1.00 90.62 90 ILE A CA 1
ATOM 698 C C . ILE A 1 90 ? -4.539 8.214 4.131 1.00 90.62 90 ILE A C 1
ATOM 700 O O . ILE A 1 90 ? -4.901 8.446 5.279 1.00 90.62 90 ILE A O 1
ATOM 704 N N . GLU A 1 91 ? -5.186 7.355 3.341 1.00 89.69 91 GLU A N 1
ATOM 705 C CA . GLU A 1 91 ? -6.385 6.619 3.767 1.00 89.69 91 GLU A CA 1
ATOM 706 C C . GLU A 1 91 ? -6.115 5.720 4.984 1.00 89.69 91 GLU A C 1
ATOM 708 O O . GLU A 1 91 ? -6.919 5.696 5.918 1.00 89.69 91 GLU A O 1
ATOM 713 N N . ASP A 1 92 ? -4.977 5.017 5.018 1.00 89.31 92 ASP A N 1
ATOM 714 C CA . ASP A 1 92 ? -4.585 4.201 6.174 1.00 89.31 92 ASP A CA 1
ATOM 715 C C . ASP A 1 92 ? -4.384 5.067 7.437 1.00 89.31 92 ASP A C 1
ATOM 717 O O . ASP A 1 92 ? -4.786 4.676 8.538 1.00 89.31 92 ASP A O 1
ATOM 721 N N . LEU A 1 93 ? -3.791 6.259 7.289 1.00 89.94 93 LEU A N 1
ATOM 722 C CA . LEU A 1 93 ? -3.578 7.218 8.379 1.00 89.94 93 LEU A CA 1
ATOM 723 C C . LEU A 1 93 ? -4.888 7.863 8.865 1.00 89.94 93 LEU A C 1
ATOM 725 O O . LEU A 1 93 ? -5.094 7.973 10.072 1.00 89.94 93 LEU A O 1
ATOM 729 N N . GLU A 1 94 ? -5.799 8.238 7.966 1.00 88.00 94 GLU A N 1
ATOM 730 C CA . GLU A 1 94 ? -7.149 8.707 8.325 1.00 88.00 94 GLU A CA 1
ATOM 731 C C . GLU A 1 94 ? -7.938 7.593 9.040 1.00 88.00 94 GLU A C 1
ATOM 733 O O . GLU A 1 94 ? -8.611 7.815 10.051 1.00 88.00 94 GLU A O 1
ATOM 738 N N . GLY A 1 95 ? -7.794 6.349 8.573 1.00 83.75 95 GLY A N 1
ATOM 739 C CA . GLY A 1 95 ? -8.343 5.169 9.235 1.00 83.75 95 GLY A CA 1
ATOM 740 C C . GLY A 1 95 ? -7.781 4.971 10.646 1.00 83.75 95 GLY A C 1
ATOM 741 O O . GLY A 1 95 ? -8.517 4.554 11.546 1.00 83.75 95 GLY A O 1
ATOM 742 N N . LEU A 1 96 ? -6.510 5.310 10.871 1.00 85.69 96 LEU A N 1
ATOM 743 C CA . LEU A 1 96 ? -5.876 5.268 12.187 1.00 85.69 96 LEU A CA 1
ATOM 744 C C . LEU A 1 96 ? -6.496 6.272 13.159 1.00 85.69 96 LEU A C 1
ATOM 746 O O . LEU A 1 96 ? -6.767 5.912 14.305 1.00 85.69 96 LEU A O 1
ATOM 750 N N . GLU A 1 97 ? -6.755 7.498 12.698 1.00 78.06 97 GLU A N 1
ATOM 751 C CA . GLU A 1 97 ? -7.370 8.566 13.496 1.00 78.06 97 GLU A CA 1
ATOM 752 C C . GLU A 1 97 ? -8.716 8.113 14.087 1.00 78.06 97 GLU A C 1
ATOM 754 O O . GLU A 1 97 ? -8.998 8.323 15.269 1.00 78.06 97 GLU A O 1
ATOM 759 N N . SER A 1 98 ? -9.502 7.364 13.307 1.00 78.38 98 SER A N 1
ATOM 760 C CA . SER A 1 98 ? -10.775 6.792 13.765 1.00 78.38 98 SER A CA 1
ATOM 761 C C . SER A 1 98 ? -10.633 5.672 14.815 1.00 78.38 98 SER A C 1
ATOM 763 O O . SER A 1 98 ? -11.575 5.398 15.563 1.00 78.38 98 SER A O 1
ATOM 765 N N . LYS A 1 99 ? -9.456 5.035 14.906 1.00 79.81 99 LYS A N 1
ATOM 766 C CA . LYS A 1 99 ? -9.165 3.863 15.754 1.00 79.81 99 LYS A CA 1
ATOM 767 C C . LYS A 1 99 ? -8.321 4.184 16.987 1.00 79.81 99 LYS A C 1
ATOM 769 O O . LYS A 1 99 ? -8.009 3.271 17.743 1.00 79.81 99 LYS A O 1
ATOM 774 N N . VAL A 1 100 ? -7.995 5.453 17.244 1.00 78.56 100 VAL A N 1
ATOM 775 C CA . VAL A 1 100 ? -7.076 5.897 18.319 1.00 78.56 100 VAL A CA 1
ATOM 776 C C . VAL A 1 100 ? -7.399 5.323 19.711 1.00 78.56 100 VAL A C 1
ATOM 778 O O . VAL A 1 100 ? -6.502 5.168 20.536 1.00 78.56 100 VAL A O 1
ATOM 781 N N . LYS A 1 101 ? -8.660 4.964 19.984 1.00 84.50 101 LYS A N 1
ATOM 782 C CA . LYS A 1 101 ? -9.088 4.371 21.265 1.00 84.50 101 LYS A CA 1
ATOM 783 C C . LYS A 1 101 ? -8.700 2.894 21.442 1.00 84.50 101 LYS A C 1
ATOM 785 O O . LYS A 1 101 ? -8.781 2.392 22.558 1.00 84.50 101 LYS A O 1
ATOM 790 N N . ASP A 1 102 ? -8.294 2.212 20.374 1.00 88.56 102 ASP A N 1
ATOM 791 C CA . ASP A 1 102 ? -7.904 0.802 20.364 1.00 88.56 102 ASP A CA 1
ATOM 792 C C . ASP A 1 102 ? -6.420 0.660 19.989 1.00 88.56 102 ASP A C 1
ATOM 794 O O . ASP A 1 102 ? -6.042 0.558 18.819 1.00 88.56 102 ASP A O 1
ATOM 798 N N . LEU A 1 103 ? -5.564 0.681 21.013 1.00 87.94 103 LEU A N 1
ATOM 799 C CA . LEU A 1 103 ? -4.109 0.685 20.857 1.00 87.94 103 LEU A CA 1
ATOM 800 C C . LEU A 1 103 ? -3.568 -0.536 20.073 1.00 87.94 103 LEU A C 1
ATOM 802 O O . LEU A 1 103 ? -2.731 -0.328 19.192 1.00 87.94 103 LEU A O 1
ATOM 806 N N . PRO A 1 104 ? -4.019 -1.786 20.313 1.00 89.69 104 PRO A N 1
ATOM 807 C CA . PRO A 1 104 ? -3.661 -2.925 19.464 1.00 89.69 104 PRO A CA 1
ATOM 808 C C . PRO A 1 104 ? -3.967 -2.717 17.975 1.00 89.69 104 PRO A C 1
ATOM 810 O O . PRO A 1 104 ? -3.092 -2.949 17.137 1.00 89.69 104 PRO A O 1
ATOM 813 N N . SER A 1 105 ? -5.166 -2.231 17.639 1.00 86.62 105 SER A N 1
ATOM 814 C CA . SER A 1 105 ? -5.539 -1.948 16.246 1.00 86.62 105 SER A CA 1
ATOM 815 C C . SER A 1 105 ? -4.676 -0.848 15.632 1.00 86.62 105 SER A C 1
ATOM 817 O O . SER A 1 105 ? -4.246 -0.968 14.484 1.00 86.62 105 SER A O 1
ATOM 819 N N . VAL A 1 106 ? -4.362 0.194 16.405 1.00 89.25 106 VAL A N 1
ATOM 820 C CA . VAL A 1 106 ? -3.461 1.278 15.987 1.00 89.25 106 VAL A CA 1
ATOM 821 C C . VAL A 1 106 ? -2.067 0.743 15.655 1.00 89.25 106 VAL A C 1
ATOM 823 O O . VAL A 1 106 ? -1.504 1.062 14.608 1.00 89.25 106 VAL A O 1
ATOM 826 N N . LEU A 1 107 ? -1.513 -0.116 16.514 1.00 89.69 107 LEU A N 1
ATOM 827 C CA . LEU A 1 107 ? -0.199 -0.721 16.296 1.00 89.69 107 LEU A CA 1
ATOM 828 C C . LEU A 1 107 ? -0.167 -1.638 15.064 1.00 89.69 107 LEU A C 1
ATOM 830 O O . LEU A 1 107 ? 0.857 -1.674 14.382 1.00 89.69 107 LEU A O 1
ATOM 834 N N . SER A 1 108 ? -1.255 -2.359 14.767 1.00 90.44 108 SER A N 1
ATOM 835 C CA . SER A 1 108 ? -1.357 -3.182 13.549 1.00 90.44 108 SER A CA 1
ATOM 836 C C . SER A 1 108 ? -1.266 -2.323 12.292 1.00 90.44 108 SER A C 1
ATOM 838 O O . SER A 1 108 ? -0.393 -2.540 11.456 1.00 90.44 108 SER A O 1
ATOM 840 N N . VAL A 1 109 ? -2.098 -1.281 12.211 1.00 89.44 109 VAL A N 1
ATOM 841 C CA . VAL A 1 109 ? -2.138 -0.380 11.052 1.00 89.44 109 VAL A CA 1
ATOM 842 C C . VAL A 1 109 ? -0.792 0.329 10.859 1.00 89.44 109 VAL A C 1
ATOM 844 O O . VAL A 1 109 ? -0.296 0.418 9.740 1.00 89.44 109 VAL A O 1
ATOM 847 N N . LEU A 1 110 ? -0.127 0.767 11.935 1.00 92.31 110 LEU A N 1
ATOM 848 C CA . LEU A 1 110 ? 1.210 1.368 11.837 1.00 92.31 110 LEU A CA 1
ATOM 849 C C . LEU A 1 110 ? 2.267 0.400 11.289 1.00 92.31 110 LEU A C 1
ATOM 851 O O . LEU A 1 110 ? 3.138 0.810 10.514 1.00 92.31 110 LEU A O 1
ATOM 855 N N . LYS A 1 111 ? 2.213 -0.880 11.678 1.00 93.94 111 LYS A N 1
ATOM 856 C CA . LYS A 1 111 ? 3.110 -1.902 11.122 1.00 93.94 111 LYS A CA 1
ATOM 857 C C . LYS A 1 111 ? 2.858 -2.094 9.631 1.00 93.94 111 LYS A C 1
ATOM 859 O O . LYS A 1 111 ? 3.824 -2.070 8.869 1.00 93.94 111 LYS A O 1
ATOM 864 N N . GLU A 1 112 ? 1.594 -2.201 9.227 1.00 93.19 112 GLU A N 1
ATOM 865 C CA . GLU A 1 112 ? 1.184 -2.335 7.824 1.00 93.19 112 GLU A CA 1
ATOM 866 C C . GLU A 1 112 ? 1.654 -1.139 6.982 1.00 93.19 112 GLU A C 1
ATOM 868 O O . GLU A 1 112 ? 2.307 -1.333 5.956 1.00 93.19 112 GLU A O 1
ATOM 873 N N . ILE A 1 113 ? 1.441 0.097 7.451 1.00 94.12 113 ILE A N 1
ATOM 874 C CA . ILE A 1 113 ? 1.959 1.319 6.806 1.00 94.12 113 ILE A CA 1
ATOM 875 C C . ILE A 1 113 ? 3.484 1.237 6.649 1.00 94.12 113 ILE A C 1
ATOM 877 O O . ILE A 1 113 ? 4.029 1.497 5.572 1.00 94.12 113 ILE A O 1
ATOM 881 N N . GLY A 1 114 ? 4.196 0.834 7.706 1.00 94.44 114 GLY A N 1
ATOM 882 C CA . GLY A 1 114 ? 5.649 0.675 7.672 1.00 94.44 114 GLY A CA 1
ATOM 883 C C . GLY A 1 114 ? 6.123 -0.368 6.651 1.00 94.44 114 GLY A C 1
ATOM 884 O O . GLY A 1 114 ? 7.132 -0.158 5.974 1.00 94.44 114 GLY A O 1
ATOM 885 N N . GLU A 1 115 ? 5.409 -1.484 6.514 1.00 95.44 115 GLU A N 1
ATOM 886 C CA . GLU A 1 115 ? 5.697 -2.522 5.519 1.00 95.44 115 GLU A CA 1
ATOM 887 C C . GLU A 1 115 ? 5.412 -2.051 4.094 1.00 95.44 115 GLU A C 1
ATOM 889 O O . GLU A 1 115 ? 6.274 -2.213 3.223 1.00 95.44 115 GLU A O 1
ATOM 894 N N . LYS A 1 116 ? 4.272 -1.387 3.866 1.00 94.56 116 LYS A N 1
ATOM 895 C CA . LYS A 1 116 ? 3.928 -0.768 2.578 1.00 94.56 116 LYS A CA 1
ATOM 896 C C . LYS A 1 116 ? 5.008 0.219 2.134 1.00 94.56 116 LYS A C 1
ATOM 898 O O . LYS A 1 116 ? 5.459 0.158 0.988 1.00 94.56 116 LYS A O 1
ATOM 903 N N . LEU A 1 117 ? 5.493 1.071 3.042 1.00 95.81 117 LEU A N 1
ATOM 904 C CA . LEU A 1 117 ? 6.573 2.026 2.768 1.00 95.81 117 LEU A CA 1
ATOM 905 C C . LEU A 1 117 ? 7.905 1.334 2.451 1.00 95.81 117 LEU A C 1
ATOM 907 O O . LEU A 1 117 ? 8.569 1.692 1.477 1.00 95.81 117 LEU A O 1
ATOM 911 N N . ARG A 1 118 ? 8.295 0.307 3.219 1.00 94.56 118 ARG A N 1
ATOM 912 C CA . ARG A 1 118 ? 9.512 -0.477 2.934 1.00 94.56 118 ARG A CA 1
ATOM 913 C C . ARG A 1 118 ? 9.438 -1.158 1.570 1.00 94.56 118 ARG A C 1
ATOM 915 O O . ARG A 1 118 ? 10.383 -1.041 0.785 1.00 94.56 118 ARG A O 1
ATOM 922 N N . LYS A 1 119 ? 8.313 -1.815 1.264 1.00 93.38 119 LYS A N 1
ATOM 923 C CA . LYS A 1 119 ? 8.062 -2.422 -0.049 1.00 93.38 119 LYS A CA 1
ATOM 924 C C . LYS A 1 119 ? 8.168 -1.364 -1.144 1.00 93.38 119 LYS A C 1
ATOM 926 O O . LYS A 1 119 ? 8.912 -1.558 -2.101 1.00 93.38 119 LYS A O 1
ATOM 931 N N . ARG A 1 120 ? 7.509 -0.213 -0.987 1.00 94.69 120 ARG A N 1
ATOM 932 C CA . ARG A 1 120 ? 7.542 0.868 -1.981 1.00 94.69 120 ARG A CA 1
ATOM 933 C C . ARG A 1 120 ? 8.950 1.407 -2.222 1.00 94.69 120 ARG A C 1
ATOM 935 O O . ARG A 1 120 ? 9.325 1.574 -3.379 1.00 94.69 120 ARG A O 1
ATOM 942 N N . ASN A 1 121 ? 9.746 1.617 -1.175 1.00 93.56 121 ASN A N 1
ATOM 943 C CA . ASN A 1 121 ? 11.138 2.058 -1.308 1.00 93.56 121 ASN A CA 1
ATOM 944 C C . ASN A 1 121 ? 11.980 1.061 -2.115 1.00 93.56 121 ASN A C 1
ATOM 946 O O . ASN A 1 121 ? 12.796 1.470 -2.941 1.00 93.56 121 ASN A O 1
ATOM 950 N N . LYS A 1 122 ? 11.751 -0.246 -1.935 1.00 92.75 122 LYS A N 1
ATOM 951 C CA . LYS A 1 122 ? 12.373 -1.276 -2.776 1.00 92.75 122 LYS A CA 1
ATOM 952 C C . LYS A 1 122 ? 11.948 -1.137 -4.243 1.00 92.75 122 LYS A C 1
ATOM 954 O O . LYS A 1 122 ? 12.809 -1.138 -5.117 1.00 92.75 122 LYS A O 1
ATOM 959 N N . LEU A 1 123 ? 10.657 -0.951 -4.520 1.00 93.06 123 LEU A N 1
ATOM 960 C CA . LEU A 1 123 ? 10.164 -0.769 -5.892 1.00 93.06 123 LEU A CA 1
ATOM 961 C C . LEU A 1 123 ? 10.730 0.493 -6.559 1.00 93.06 123 LEU A C 1
ATOM 963 O O . LEU A 1 123 ? 11.099 0.447 -7.727 1.00 93.06 123 LEU A O 1
ATOM 967 N N . ILE A 1 124 ? 10.857 1.601 -5.819 1.00 92.94 124 ILE A N 1
ATOM 968 C CA . ILE A 1 124 ? 11.486 2.832 -6.321 1.00 92.94 124 ILE A CA 1
ATOM 969 C C . ILE A 1 124 ? 12.937 2.562 -6.722 1.00 92.94 124 ILE A C 1
ATOM 971 O O . ILE A 1 124 ? 13.343 2.958 -7.809 1.00 92.94 124 ILE A O 1
ATOM 975 N N . ARG A 1 125 ? 13.701 1.836 -5.896 1.00 93.00 125 ARG A N 1
ATOM 976 C CA . ARG A 1 125 ? 15.086 1.461 -6.224 1.00 93.00 125 ARG A CA 1
ATOM 977 C C . ARG A 1 125 ? 15.177 0.597 -7.482 1.00 93.00 125 ARG A C 1
ATOM 979 O O . ARG A 1 125 ? 16.108 0.783 -8.252 1.00 93.00 125 ARG A O 1
ATOM 986 N N . ILE A 1 126 ? 14.228 -0.318 -7.699 1.00 91.44 126 ILE A N 1
ATOM 987 C CA . ILE A 1 126 ? 14.151 -1.132 -8.926 1.00 91.44 126 ILE A CA 1
ATOM 988 C C . ILE A 1 126 ? 13.827 -0.258 -10.146 1.00 91.44 126 ILE A C 1
ATOM 990 O O . ILE A 1 126 ? 14.422 -0.428 -11.207 1.00 91.44 126 ILE A O 1
ATOM 994 N N . ALA A 1 127 ? 12.889 0.681 -10.007 1.00 92.31 127 ALA A N 1
ATOM 995 C CA . ALA A 1 127 ? 12.535 1.596 -11.086 1.00 92.31 127 ALA A CA 1
ATOM 996 C C . ALA A 1 127 ? 13.683 2.555 -11.441 1.00 92.31 127 ALA A C 1
ATOM 998 O O . ALA A 1 127 ? 13.859 2.871 -12.610 1.00 92.31 127 ALA A O 1
ATOM 999 N N . ASP A 1 128 ? 14.451 3.017 -10.456 1.00 92.62 128 ASP A N 1
ATOM 1000 C CA . ASP A 1 128 ? 15.582 3.924 -10.673 1.00 92.62 128 ASP A CA 1
ATOM 1001 C C . ASP A 1 128 ? 16.793 3.207 -11.291 1.00 92.62 128 ASP A C 1
ATOM 1003 O O . ASP A 1 128 ? 17.454 3.738 -12.181 1.00 92.62 128 ASP A O 1
ATOM 1007 N N . SER A 1 129 ? 17.056 1.963 -10.876 1.00 90.00 129 SER A N 1
ATOM 1008 C CA . SER A 1 129 ? 18.195 1.184 -11.375 1.00 90.00 129 SER A CA 1
ATOM 1009 C C . SER A 1 129 ? 17.969 0.561 -12.753 1.00 90.00 129 SER A C 1
ATOM 1011 O O . SER A 1 129 ? 18.938 0.248 -13.446 1.00 90.00 129 SER A O 1
ATOM 1013 N N . SER A 1 130 ? 16.712 0.376 -13.165 1.00 89.81 130 SER A N 1
ATOM 1014 C CA . SER A 1 130 ? 16.377 -0.275 -14.428 1.00 89.81 130 SER A CA 1
ATOM 1015 C C . SER A 1 130 ? 16.124 0.725 -15.568 1.00 89.81 130 SER A C 1
ATOM 1017 O O . SER A 1 130 ? 15.210 1.544 -15.465 1.00 89.81 130 SER A O 1
ATOM 1019 N N . PRO A 1 131 ? 16.778 0.607 -16.742 1.00 89.12 131 PRO A N 1
ATOM 1020 C CA . PRO A 1 131 ? 16.414 1.339 -17.966 1.00 89.12 131 PRO A CA 1
ATOM 1021 C C . PRO A 1 131 ? 14.959 1.189 -18.457 1.00 89.12 131 PRO A C 1
ATOM 1023 O O . PRO A 1 131 ? 14.498 1.991 -19.282 1.00 89.12 131 PRO A O 1
ATOM 1026 N N . ALA A 1 132 ? 14.220 0.170 -18.007 1.00 89.81 132 ALA A N 1
ATOM 1027 C CA . ALA A 1 132 ? 12.785 0.035 -18.281 1.00 89.81 132 ALA A CA 1
ATOM 1028 C C . ALA A 1 132 ? 11.887 0.658 -17.190 1.00 89.81 132 ALA A C 1
ATOM 1030 O O . ALA A 1 132 ? 10.669 0.753 -17.378 1.00 89.81 132 ALA A O 1
ATOM 1031 N N . GLY A 1 133 ? 12.470 1.166 -16.102 1.00 91.12 133 GLY A N 1
ATOM 1032 C CA . GLY A 1 133 ? 11.789 1.955 -15.084 1.00 91.12 133 GLY A CA 1
ATOM 1033 C C . GLY A 1 133 ? 10.645 1.213 -14.399 1.00 91.12 133 GLY A C 1
ATOM 1034 O O . GLY A 1 133 ? 10.733 0.030 -14.078 1.00 91.12 133 GLY A O 1
ATOM 1035 N N . TRP A 1 134 ? 9.513 1.899 -14.237 1.00 92.12 134 TRP A N 1
ATOM 1036 C CA . TRP A 1 134 ? 8.293 1.338 -13.642 1.00 92.12 134 TRP A CA 1
ATOM 1037 C C . TRP A 1 134 ? 7.711 0.130 -14.394 1.00 92.12 134 TRP A C 1
ATOM 1039 O O . TRP A 1 134 ? 6.973 -0.651 -13.799 1.00 92.12 134 TRP A O 1
ATOM 1049 N N . LYS A 1 135 ? 8.079 -0.095 -15.665 1.00 90.50 135 LYS A N 1
ATOM 1050 C CA . LYS A 1 135 ? 7.695 -1.331 -16.369 1.00 90.50 135 LYS A CA 1
ATOM 1051 C C . LYS A 1 135 ? 8.394 -2.558 -15.779 1.00 90.50 135 LYS A C 1
ATOM 1053 O O . LYS A 1 135 ? 7.774 -3.609 -15.673 1.00 90.50 135 LYS A O 1
ATOM 1058 N N . THR A 1 136 ? 9.645 -2.416 -15.341 1.00 91.12 136 THR A N 1
ATOM 1059 C CA . THR A 1 136 ? 10.374 -3.475 -14.625 1.00 91.12 136 THR A CA 1
ATOM 1060 C C . THR A 1 136 ? 9.713 -3.792 -13.294 1.00 91.12 136 THR A C 1
ATOM 1062 O O . THR A 1 136 ? 9.592 -4.957 -12.938 1.00 91.12 136 THR A O 1
ATOM 1065 N N . VAL A 1 137 ? 9.233 -2.770 -12.580 1.00 91.06 137 VAL A N 1
ATOM 1066 C CA . VAL A 1 137 ? 8.477 -2.958 -11.334 1.00 91.06 137 VAL A CA 1
ATOM 1067 C C . VAL A 1 137 ? 7.200 -3.761 -11.576 1.00 91.06 137 VAL A C 1
ATOM 1069 O O . VAL A 1 137 ? 6.953 -4.722 -10.856 1.00 91.06 137 VAL A O 1
ATOM 1072 N N . SER A 1 138 ? 6.433 -3.430 -12.618 1.00 89.81 138 SER A N 1
ATOM 1073 C CA . SER A 1 138 ? 5.217 -4.176 -12.968 1.00 89.81 138 SER A CA 1
ATOM 1074 C C . SER A 1 138 ? 5.514 -5.659 -13.227 1.00 89.81 138 SER A C 1
ATOM 1076 O O . SER A 1 138 ? 4.869 -6.526 -12.645 1.00 89.81 138 SER A O 1
ATOM 1078 N N . GLU A 1 139 ? 6.551 -5.957 -14.013 1.00 89.44 139 GLU A N 1
ATOM 1079 C CA . GLU A 1 139 ? 7.008 -7.328 -14.292 1.00 89.44 139 GLU A CA 1
ATOM 1080 C C . GLU A 1 139 ? 7.590 -8.052 -13.070 1.00 89.44 139 GLU A C 1
ATOM 1082 O O . GLU A 1 139 ? 7.584 -9.285 -13.006 1.00 89.44 139 GLU A O 1
ATOM 1087 N N . TYR A 1 140 ? 8.142 -7.296 -12.120 1.00 89.06 140 TYR A N 1
ATOM 1088 C CA . TYR A 1 140 ? 8.670 -7.813 -10.864 1.00 89.06 140 TYR A CA 1
ATOM 1089 C C . TYR A 1 140 ? 7.530 -8.209 -9.919 1.00 89.06 140 TYR A C 1
ATOM 1091 O O . TYR A 1 140 ? 7.598 -9.277 -9.309 1.00 89.06 140 TYR A O 1
ATOM 1099 N N . GLU A 1 141 ? 6.478 -7.391 -9.820 1.00 87.44 141 GLU A N 1
ATOM 1100 C CA . GLU A 1 141 ? 5.312 -7.650 -8.964 1.00 87.44 141 GLU A CA 1
ATOM 1101 C C . GLU A 1 141 ? 4.364 -8.712 -9.537 1.00 87.44 141 GLU A C 1
ATOM 1103 O O . GLU A 1 141 ? 3.798 -9.478 -8.766 1.00 87.44 141 GLU A O 1
ATOM 1108 N N . LEU A 1 142 ? 4.233 -8.812 -10.865 1.00 83.25 142 LEU A N 1
ATOM 1109 C CA . LEU A 1 142 ? 3.400 -9.827 -11.531 1.00 83.25 142 LEU A CA 1
ATOM 1110 C C . LEU A 1 142 ? 3.888 -11.265 -11.307 1.00 83.25 142 LEU A C 1
ATOM 1112 O O . LEU A 1 142 ? 3.097 -12.202 -11.383 1.00 83.25 142 LEU A O 1
ATOM 1116 N N . ASN A 1 143 ? 5.186 -11.454 -11.065 1.00 68.25 143 ASN A N 1
ATOM 1117 C CA . ASN A 1 143 ? 5.796 -12.777 -11.011 1.00 68.25 143 ASN A CA 1
ATOM 1118 C C . ASN A 1 143 ? 6.089 -13.177 -9.558 1.00 68.25 143 ASN A C 1
ATOM 1120 O O . ASN A 1 143 ? 7.200 -12.988 -9.064 1.00 68.25 143 ASN A O 1
ATOM 1124 N N . ASP A 1 144 ? 5.072 -13.722 -8.888 1.00 56.25 144 ASP A N 1
ATOM 1125 C CA . ASP A 1 144 ? 5.128 -14.200 -7.494 1.00 56.25 144 ASP A CA 1
ATOM 1126 C C . ASP A 1 144 ? 5.645 -15.653 -7.361 1.00 56.25 144 ASP A C 1
ATOM 1128 O O . ASP A 1 144 ? 5.773 -16.190 -6.270 1.00 56.25 144 ASP A O 1
ATOM 1132 N N . VAL A 1 145 ? 5.970 -16.314 -8.480 1.00 52.28 145 VAL A N 1
ATOM 1133 C CA . VAL A 1 145 ? 6.187 -17.778 -8.556 1.00 52.28 145 VAL A CA 1
ATOM 1134 C C . VAL A 1 145 ? 7.661 -18.188 -8.396 1.00 52.28 145 VAL A C 1
ATOM 1136 O O . VAL A 1 145 ? 8.126 -19.127 -9.030 1.00 52.28 145 VAL A O 1
ATOM 1139 N N . ALA A 1 146 ? 8.445 -17.495 -7.577 1.00 49.94 146 ALA A N 1
ATOM 1140 C CA . ALA A 1 146 ? 9.805 -17.956 -7.280 1.00 49.94 146 ALA A CA 1
ATOM 1141 C C . ALA A 1 146 ? 10.164 -17.673 -5.825 1.00 49.94 146 ALA A C 1
ATOM 1143 O O . ALA A 1 146 ? 10.897 -16.733 -5.525 1.00 49.94 146 ALA A O 1
ATOM 1144 N N . ASP A 1 147 ? 9.625 -18.509 -4.941 1.00 51.47 147 ASP A N 1
ATOM 1145 C CA . ASP A 1 147 ? 9.907 -18.519 -3.500 1.00 51.47 147 ASP A CA 1
ATOM 1146 C C . ASP A 1 147 ? 11.383 -18.894 -3.193 1.00 51.47 147 ASP A C 1
ATOM 1148 O O . ASP A 1 147 ? 11.850 -18.767 -2.067 1.00 51.47 147 ASP A O 1
ATOM 1152 N N . ASP A 1 148 ? 12.157 -19.307 -4.210 1.00 57.97 148 ASP A N 1
ATOM 1153 C CA . ASP A 1 148 ? 13.571 -19.702 -4.120 1.00 57.97 148 ASP A CA 1
ATOM 1154 C C . ASP A 1 148 ? 14.543 -18.858 -4.981 1.00 57.97 148 ASP A C 1
ATOM 1156 O O . ASP A 1 148 ? 15.756 -19.099 -4.976 1.00 57.97 148 ASP A O 1
ATOM 1160 N N . SER A 1 149 ? 14.059 -17.853 -5.725 1.00 61.09 149 SER A N 1
ATOM 1161 C CA . SER A 1 149 ? 14.924 -17.008 -6.558 1.00 61.09 149 SER A CA 1
ATOM 1162 C C . SER A 1 149 ? 15.523 -15.863 -5.751 1.00 61.09 149 SER A C 1
ATOM 1164 O O . SER A 1 149 ? 14.802 -15.007 -5.248 1.00 61.09 149 SER A O 1
ATOM 1166 N N . ASP A 1 150 ? 16.854 -15.764 -5.778 1.00 79.81 150 ASP A N 1
ATOM 1167 C CA . ASP A 1 150 ? 17.594 -14.557 -5.396 1.00 79.81 150 ASP A CA 1
ATOM 1168 C C . ASP A 1 150 ? 16.958 -13.302 -6.030 1.00 79.81 150 ASP A C 1
ATOM 1170 O O . ASP A 1 150 ? 16.586 -13.293 -7.214 1.00 79.81 150 ASP A O 1
ATOM 1174 N N . ASP A 1 151 ? 16.813 -12.253 -5.227 1.00 80.69 151 ASP A N 1
ATOM 1175 C CA . ASP A 1 151 ? 16.091 -11.028 -5.565 1.00 80.69 151 ASP A CA 1
ATOM 1176 C C . ASP A 1 151 ? 16.722 -10.330 -6.780 1.00 80.69 151 ASP A C 1
ATOM 1178 O O . ASP A 1 151 ? 16.023 -9.867 -7.685 1.00 80.69 151 ASP A O 1
ATOM 1182 N N . ASP A 1 152 ? 18.052 -10.379 -6.879 1.00 81.94 152 ASP A N 1
ATOM 1183 C CA . ASP A 1 152 ? 18.805 -9.854 -8.019 1.00 81.94 152 ASP A CA 1
ATOM 1184 C C . ASP A 1 152 ? 18.451 -10.576 -9.327 1.00 81.94 152 ASP A C 1
ATOM 1186 O O . ASP A 1 152 ? 18.314 -9.953 -10.388 1.00 81.94 152 ASP A O 1
ATOM 1190 N N . LYS A 1 153 ? 18.262 -11.902 -9.278 1.00 85.00 153 LYS A N 1
ATOM 1191 C CA . LYS A 1 153 ? 17.841 -12.685 -10.451 1.00 85.00 153 LYS A CA 1
ATOM 1192 C C . LYS A 1 153 ? 16.409 -12.337 -10.844 1.00 85.00 153 LYS A C 1
ATOM 1194 O O . LYS A 1 153 ? 16.127 -12.183 -12.036 1.00 85.00 153 LYS A O 1
ATOM 1199 N N . ARG A 1 154 ? 15.517 -12.162 -9.864 1.00 86.12 154 ARG A N 1
ATOM 1200 C CA . ARG A 1 154 ? 14.123 -11.762 -10.100 1.00 86.12 154 ARG A CA 1
ATOM 1201 C C . ARG A 1 154 ? 14.051 -10.403 -10.798 1.00 86.12 154 ARG A C 1
ATOM 1203 O O . ARG A 1 154 ? 13.343 -10.282 -11.800 1.00 86.12 154 ARG A O 1
ATOM 1210 N N . ILE A 1 155 ? 14.827 -9.422 -10.335 1.00 88.00 155 ILE A N 1
ATOM 1211 C CA . ILE A 1 155 ? 14.890 -8.077 -10.926 1.00 88.00 155 ILE A CA 1
ATOM 1212 C C . ILE A 1 155 ? 15.419 -8.128 -12.366 1.00 88.00 155 ILE A C 1
ATOM 1214 O O . ILE A 1 155 ? 14.777 -7.586 -13.265 1.00 88.00 155 ILE A O 1
ATOM 1218 N N . ARG A 1 156 ? 16.525 -8.841 -12.630 1.00 87.31 156 ARG A N 1
ATOM 1219 C CA . ARG A 1 156 ? 17.089 -8.977 -13.993 1.00 87.31 156 ARG A CA 1
ATOM 1220 C C . ARG A 1 156 ? 16.120 -9.634 -14.978 1.00 87.31 156 ARG A C 1
ATOM 1222 O O . ARG A 1 156 ? 16.030 -9.227 -16.140 1.00 87.31 156 ARG A O 1
ATOM 1229 N N . ASN A 1 157 ? 15.383 -10.645 -14.521 1.00 87.69 157 ASN A N 1
ATOM 1230 C CA . ASN A 1 157 ? 14.375 -11.319 -15.334 1.00 87.69 157 ASN A CA 1
ATOM 1231 C C . ASN A 1 157 ? 13.197 -10.389 -15.652 1.00 87.69 157 ASN A C 1
ATOM 1233 O O . ASN A 1 157 ? 12.761 -10.330 -16.804 1.00 87.69 157 ASN A O 1
ATOM 1237 N N . ALA A 1 158 ? 12.712 -9.646 -14.655 1.00 88.62 158 ALA A N 1
ATOM 1238 C CA . ALA A 1 158 ? 11.660 -8.650 -14.835 1.00 88.62 158 ALA A CA 1
ATOM 1239 C C . ALA A 1 158 ? 12.083 -7.542 -15.810 1.00 88.62 158 ALA A C 1
ATOM 1241 O O . ALA A 1 158 ? 11.343 -7.217 -16.736 1.00 88.62 158 ALA A O 1
ATOM 1242 N N . GLU A 1 159 ? 13.306 -7.030 -15.678 1.00 89.81 159 GLU A N 1
ATOM 1243 C CA . GLU A 1 159 ? 13.859 -6.019 -16.579 1.00 89.81 159 GLU A CA 1
ATOM 1244 C C . GLU A 1 159 ? 13.970 -6.536 -18.014 1.00 89.81 159 GLU A C 1
ATOM 1246 O O . GLU A 1 159 ? 13.570 -5.859 -18.962 1.00 89.81 159 GLU A O 1
ATOM 1251 N N . SER A 1 160 ? 14.465 -7.763 -18.189 1.00 89.38 160 SER A N 1
ATOM 1252 C CA . SER A 1 160 ? 14.580 -8.388 -19.507 1.00 89.38 160 SER A CA 1
ATOM 1253 C C . SER A 1 160 ? 13.217 -8.513 -20.194 1.00 89.38 160 SER A C 1
ATOM 1255 O O . SER A 1 160 ? 13.109 -8.240 -21.392 1.00 89.38 160 SER A O 1
ATOM 1257 N N . ARG A 1 161 ? 12.166 -8.890 -19.451 1.00 89.12 161 ARG A N 1
ATOM 1258 C CA . ARG A 1 161 ? 10.786 -8.932 -19.965 1.00 89.12 161 ARG A CA 1
ATOM 1259 C C . ARG A 1 161 ? 10.271 -7.537 -20.304 1.00 89.12 161 ARG A C 1
ATOM 1261 O O . ARG A 1 161 ? 9.813 -7.321 -21.426 1.00 89.12 161 ARG A O 1
ATOM 1268 N N . ALA A 1 162 ? 10.443 -6.576 -19.400 1.00 89.56 162 ALA A N 1
ATOM 1269 C CA . ALA A 1 162 ? 10.007 -5.199 -19.601 1.00 89.56 162 ALA A CA 1
ATOM 1270 C C . ALA A 1 162 ? 10.680 -4.548 -20.824 1.00 89.56 162 ALA A C 1
ATOM 1272 O O . ALA A 1 162 ? 10.025 -3.861 -21.611 1.00 89.56 162 ALA A O 1
ATOM 1273 N N . LEU A 1 163 ? 11.976 -4.799 -21.038 1.00 89.44 163 LEU A N 1
ATOM 1274 C CA . LEU A 1 163 ? 12.718 -4.322 -22.208 1.00 89.44 163 LEU A CA 1
ATOM 1275 C C . LEU A 1 163 ? 12.259 -4.991 -23.508 1.00 89.44 163 LEU A C 1
ATOM 1277 O O . LEU A 1 163 ? 12.169 -4.311 -24.529 1.00 89.44 163 LEU A O 1
ATOM 1281 N N . ARG A 1 164 ? 11.944 -6.294 -23.493 1.00 89.44 164 ARG A N 1
ATOM 1282 C CA . ARG A 1 164 ? 11.358 -6.985 -24.657 1.00 89.44 164 ARG A CA 1
ATOM 1283 C C . ARG A 1 164 ? 9.997 -6.395 -25.016 1.00 89.44 164 ARG A C 1
ATOM 1285 O O . ARG A 1 164 ? 9.788 -6.039 -26.170 1.00 89.44 164 ARG A O 1
ATOM 1292 N N . ALA A 1 165 ? 9.126 -6.199 -24.027 1.00 85.06 165 ALA A N 1
ATOM 1293 C CA . ALA A 1 165 ? 7.823 -5.567 -24.220 1.00 85.06 165 ALA A CA 1
ATOM 1294 C C . ALA A 1 165 ? 7.948 -4.117 -24.722 1.00 85.06 165 ALA A C 1
ATOM 1296 O O . ALA A 1 165 ? 7.161 -3.673 -25.551 1.00 85.06 165 ALA A O 1
ATOM 1297 N N . LYS A 1 166 ? 8.968 -3.374 -24.269 1.00 81.19 166 LYS A N 1
ATOM 1298 C CA . LYS A 1 166 ? 9.257 -2.013 -24.750 1.00 81.19 166 LYS A CA 1
ATOM 1299 C C . LYS A 1 166 ? 9.731 -1.973 -26.208 1.00 81.19 166 LYS A C 1
ATOM 1301 O O . LYS A 1 166 ? 9.545 -0.945 -26.836 1.00 81.19 166 LYS A O 1
ATOM 1306 N N . ARG A 1 167 ? 10.363 -3.036 -26.718 1.00 76.19 167 ARG A N 1
ATOM 1307 C CA . ARG A 1 167 ? 10.858 -3.126 -28.108 1.00 76.19 167 ARG A CA 1
ATOM 1308 C C . ARG A 1 167 ? 9.818 -3.652 -29.101 1.00 76.19 167 ARG A C 1
ATOM 1310 O O . ARG A 1 167 ? 10.022 -3.503 -30.298 1.00 76.19 167 ARG A O 1
ATOM 1317 N N . ALA A 1 168 ? 8.769 -4.313 -28.617 1.00 70.75 168 ALA A N 1
ATOM 1318 C CA . ALA A 1 168 ? 7.694 -4.863 -29.445 1.00 70.75 168 ALA A CA 1
ATOM 1319 C C . ALA A 1 168 ? 6.571 -3.849 -29.752 1.00 70.75 168 ALA A C 1
ATOM 1321 O O . ALA A 1 168 ? 5.706 -4.147 -30.571 1.00 70.75 168 ALA A O 1
ATOM 1322 N N . ASN A 1 169 ? 6.601 -2.681 -29.098 1.00 53.19 169 ASN A N 1
ATOM 1323 C CA . ASN A 1 169 ? 5.701 -1.539 -29.284 1.00 53.19 169 ASN A CA 1
ATOM 1324 C C . ASN A 1 169 ? 6.463 -0.365 -29.898 1.00 53.19 169 ASN A C 1
ATOM 1326 O O . ASN A 1 169 ? 5.816 0.432 -30.607 1.00 53.19 169 ASN A O 1
#

Sequence (169 aa):
MSDHEDQLLDTNLSYTKASTGTSNSNSDFADAINLFKTVLDNQFSNLAQKLVSDQQSNAKSLSKKLKDNPSNKLKGEGNRIQYSFNEEIIEDLEGLESKVKDLPSVLSVLKEIGEKLRKRNKLIRIADSSPAGWKTVSEYELNDVADDSDDDKRIRNAESRALRAKRAN

Foldseek 3Di:
DDDDDDDDDDDDDPDDPPPPDDDDPVVVVVVVVVVVVVVVVVVVVVVVVVVVVVVVVVVVVVVVCPPPPVLVVDPDPVSSVVSVLVVVLVVLVVVLVVCVVPVVVNVVSVVVSVVSVVVVVVLQVLQVPAPLRVQLSVLLVVDPPCPPDDSVVSSVVSSVVSVVVVVVD

Organism: Pinctada imbricata (NCBI:txid66713)

Secondary structure (DSSP, 8-state):
-----------------------SHHHHHHHHHHHHHHHHHHHHHHHHHHHHHHHHHHHHHHHHHHH--GGGG-SSHHHHHHHHHHHHHHHHHHHHHHHTT-HHHHHHHHHHHHHHHHHHHHHHHHHHH-TTTHHHHHHHHH----TTS-HHHHHHHHHHHHHHHHH--

Radius of gyration: 39.55 Å; chains: 1; bounding box: 88×41×133 Å